Protein AF-A0A151QTA7-F1 (afdb_monomer_lite)

Secondary structure (DSSP, 8-state):
----TT------GGG--HHHHHHHHHHHHHHHHHHHHS-HHHHHHHTT-SSHHHHHHHHHHHHH--HHHHHHHHHHHHHHHHT--PPTT--HHHHHHHHHHHHHHHHTTT----HHHHHHHHHHHS-GGGHHHHHHHHHHTT-

Radius of gyration: 26.4 Å; chains: 1; bounding box: 55×39×69 Å

Structure (mmCIF, N/CA/C/O backbone):
data_AF-A0A151QTA7-F1
#
_entry.id   AF-A0A151QTA7-F1
#
loop_
_atom_site.group_PDB
_atom_site.id
_atom_site.type_symbol
_atom_site.label_atom_id
_atom_site.label_alt_id
_atom_site.label_comp_id
_atom_site.label_asym_id
_atom_site.label_entity_id
_atom_site.label_seq_id
_atom_site.pdbx_PDB_ins_code
_atom_site.Cartn_x
_atom_site.Cartn_y
_atom_site.Cartn_z
_atom_site.occupancy
_atom_site.B_iso_or_equiv
_atom_site.auth_seq_id
_atom_site.auth_comp_id
_atom_site.auth_asym_id
_atom_site.auth_atom_id
_atom_site.pdbx_PDB_model_num
ATOM 1 N N . MET A 1 1 ? 23.591 -21.106 -28.195 1.00 35.66 1 MET A N 1
ATOM 2 C CA . MET A 1 1 ? 22.284 -21.387 -28.824 1.00 35.66 1 MET A CA 1
ATOM 3 C C . MET A 1 1 ? 21.238 -21.361 -27.718 1.00 35.66 1 MET A C 1
ATOM 5 O O . MET A 1 1 ? 20.917 -22.398 -27.154 1.00 35.66 1 MET A O 1
ATOM 9 N N . THR A 1 2 ? 20.796 -20.175 -27.322 1.00 39.44 2 THR A N 1
ATOM 10 C CA . THR A 1 2 ? 19.753 -19.990 -26.306 1.00 39.44 2 THR A CA 1
ATOM 11 C C . THR A 1 2 ? 18.475 -19.669 -27.057 1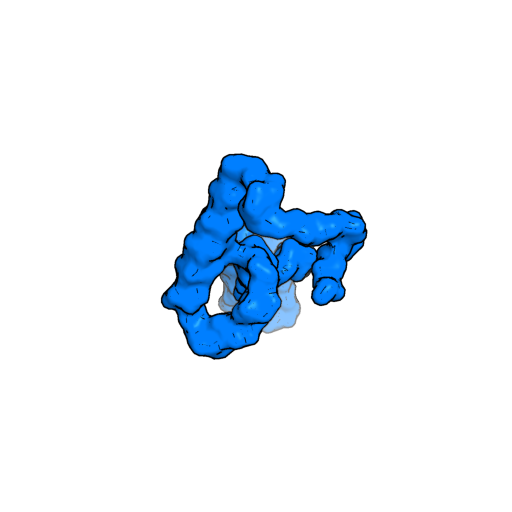.00 39.44 2 THR A C 1
ATOM 13 O O . THR A 1 2 ? 18.412 -18.676 -27.765 1.00 39.44 2 THR A O 1
ATOM 16 N N . LYS A 1 3 ? 17.508 -20.584 -27.020 1.00 35.34 3 LYS A N 1
ATOM 17 C CA . LYS A 1 3 ? 16.169 -20.327 -27.549 1.00 35.34 3 LYS A CA 1
ATOM 18 C C . LYS A 1 3 ? 15.432 -19.495 -26.503 1.00 35.34 3 LYS A C 1
ATOM 20 O O . LYS A 1 3 ? 15.513 -19.832 -25.325 1.00 35.34 3 LYS A O 1
ATOM 25 N N . ASP A 1 4 ? 14.744 -18.445 -26.924 1.00 48.03 4 ASP A N 1
ATOM 26 C CA . ASP A 1 4 ? 13.714 -17.825 -26.093 1.00 48.03 4 ASP A CA 1
ATOM 27 C C . ASP A 1 4 ? 12.473 -18.742 -26.054 1.00 48.03 4 ASP A C 1
ATOM 29 O O . ASP A 1 4 ? 12.260 -19.539 -26.978 1.00 48.03 4 ASP A O 1
ATOM 33 N N . ASP A 1 5 ? 11.667 -18.634 -24.992 1.00 53.19 5 ASP A N 1
ATOM 34 C CA . ASP A 1 5 ? 10.502 -19.492 -24.682 1.00 53.19 5 ASP A CA 1
ATOM 35 C C . ASP A 1 5 ? 9.424 -19.546 -25.792 1.00 53.19 5 ASP A C 1
ATOM 37 O O . ASP A 1 5 ? 8.585 -20.443 -25.807 1.00 53.19 5 ASP A O 1
ATOM 41 N N . ASP A 1 6 ? 9.488 -18.651 -26.783 1.00 54.47 6 ASP A N 1
ATOM 42 C CA . ASP A 1 6 ? 8.596 -18.595 -27.951 1.00 54.47 6 ASP A CA 1
ATOM 43 C C . ASP A 1 6 ? 9.098 -19.381 -29.185 1.00 54.47 6 ASP A C 1
ATOM 45 O O . ASP A 1 6 ? 8.498 -19.317 -30.263 1.00 54.47 6 ASP A O 1
ATOM 49 N N . GLY A 1 7 ? 10.227 -20.094 -29.093 1.00 48.34 7 GLY A N 1
ATOM 50 C CA . GLY A 1 7 ? 10.739 -20.945 -30.180 1.00 48.34 7 GLY A CA 1
ATOM 51 C C . GLY A 1 7 ? 11.180 -20.198 -31.450 1.00 48.34 7 GLY A C 1
ATOM 52 O O . GLY A 1 7 ? 11.495 -20.830 -32.462 1.00 48.34 7 GLY A O 1
ATOM 53 N N . LYS A 1 8 ? 11.237 -18.861 -31.420 1.00 56.25 8 LYS A N 1
ATOM 54 C CA . LYS A 1 8 ? 11.719 -18.034 -32.532 1.00 56.25 8 LYS A CA 1
ATOM 55 C C . LYS A 1 8 ? 13.248 -17.991 -32.545 1.00 56.25 8 LYS A C 1
ATOM 57 O O . LYS A 1 8 ? 13.899 -17.865 -31.514 1.00 56.25 8 LYS A O 1
ATOM 62 N N . ARG A 1 9 ? 13.825 -18.108 -33.743 1.00 59.94 9 ARG A N 1
ATOM 63 C CA . ARG A 1 9 ? 15.269 -17.979 -33.987 1.00 59.94 9 ARG A CA 1
ATOM 64 C C . ARG A 1 9 ? 15.714 -16.561 -33.613 1.00 59.94 9 ARG A C 1
ATOM 66 O O . ARG A 1 9 ? 15.182 -15.609 -34.180 1.00 59.94 9 ARG A O 1
ATOM 73 N N . GLU A 1 10 ? 16.690 -16.423 -32.714 1.00 66.00 10 GLU A N 1
ATOM 74 C CA . GLU A 1 10 ? 17.378 -15.146 -32.483 1.00 66.00 10 GLU A CA 1
ATOM 75 C C . GLU A 1 10 ? 18.016 -14.703 -33.815 1.00 66.00 10 GLU A C 1
ATOM 77 O O . GLU A 1 10 ? 18.930 -15.354 -34.330 1.00 66.00 10 GLU A O 1
ATOM 82 N N . LYS A 1 11 ? 17.474 -13.645 -34.430 1.00 78.00 11 LYS A N 1
ATOM 83 C CA . LYS A 1 11 ? 18.008 -13.079 -35.676 1.00 78.00 11 LYS A CA 1
ATOM 84 C C . LYS A 1 11 ? 19.345 -12.406 -35.394 1.00 78.00 11 LYS A C 1
ATOM 86 O O . LYS A 1 11 ? 19.466 -11.660 -34.420 1.00 78.00 11 LYS A O 1
ATOM 91 N N . HIS A 1 12 ? 20.315 -12.585 -36.283 1.00 81.25 12 HIS A N 1
ATOM 92 C CA . HIS A 1 12 ? 21.567 -11.837 -36.213 1.00 81.25 12 HIS A CA 1
ATOM 93 C C . HIS A 1 12 ? 21.311 -10.337 -36.463 1.00 81.25 12 HIS A C 1
ATOM 95 O O . HIS A 1 12 ? 20.428 -9.981 -37.242 1.00 81.25 12 HIS A O 1
ATOM 101 N N . TRP A 1 13 ? 22.089 -9.448 -35.837 1.00 70.00 13 TRP A N 1
ATOM 102 C CA . TRP A 1 13 ? 21.884 -7.986 -35.877 1.00 70.00 13 TRP A CA 1
ATOM 103 C C . TRP A 1 13 ? 21.901 -7.376 -37.293 1.00 70.00 13 TRP A C 1
ATOM 105 O O . TRP A 1 13 ? 21.381 -6.280 -37.528 1.00 70.00 13 TRP A O 1
ATOM 115 N N . THR A 1 14 ? 22.483 -8.089 -38.258 1.00 80.25 14 THR A N 1
ATOM 116 C CA . THR A 1 14 ? 22.495 -7.723 -39.682 1.00 80.25 14 THR A CA 1
ATOM 117 C C . THR A 1 14 ? 21.140 -7.900 -40.364 1.00 80.25 14 THR A C 1
ATOM 119 O O . THR A 1 14 ? 20.871 -7.214 -41.341 1.00 80.25 14 THR A O 1
ATOM 122 N N . GLU A 1 15 ? 20.287 -8.787 -39.852 1.00 87.69 15 GLU A N 1
ATOM 123 C CA . GLU A 1 15 ? 18.949 -9.091 -40.385 1.00 87.69 15 GLU A CA 1
ATOM 124 C C . GLU A 1 15 ? 17.849 -8.245 -39.730 1.00 87.69 15 GLU A C 1
ATOM 126 O O . GLU A 1 15 ? 16.664 -8.426 -40.014 1.00 87.69 15 GLU A O 1
ATOM 131 N N . TRP A 1 16 ? 18.228 -7.351 -38.814 1.00 87.25 16 TRP A N 1
ATOM 132 C CA . TRP A 1 16 ? 17.280 -6.538 -38.069 1.00 87.25 16 TRP A CA 1
ATOM 133 C C . TRP A 1 16 ? 16.712 -5.409 -38.920 1.00 87.25 16 TRP A C 1
ATOM 135 O O . TRP A 1 16 ? 17.457 -4.694 -39.597 1.00 87.25 16 TRP A O 1
ATOM 145 N N . SER A 1 17 ? 15.401 -5.198 -38.809 1.00 91.19 17 SER A N 1
ATOM 146 C CA . SER A 1 17 ? 14.773 -3.970 -39.293 1.00 91.19 17 SER A CA 1
ATOM 147 C C . SER A 1 17 ? 15.239 -2.757 -38.482 1.00 91.19 17 SER A C 1
ATOM 149 O O . SER A 1 17 ? 15.742 -2.881 -37.359 1.00 91.19 17 SER A O 1
ATOM 151 N N . ASP A 1 18 ? 15.033 -1.557 -39.022 1.00 89.94 18 ASP A N 1
ATOM 152 C CA . ASP A 1 18 ? 15.360 -0.320 -38.306 1.00 89.94 18 ASP A CA 1
ATOM 153 C C . ASP A 1 18 ? 14.595 -0.204 -36.976 1.00 89.94 18 ASP A C 1
ATOM 155 O O . ASP A 1 18 ? 15.157 0.238 -35.971 1.00 89.94 18 ASP A O 1
ATOM 159 N N . ASP A 1 19 ? 13.356 -0.702 -36.921 1.00 91.44 19 ASP A N 1
ATOM 160 C CA . ASP A 1 19 ? 12.569 -0.774 -35.685 1.00 91.44 19 ASP A CA 1
ATOM 161 C C . ASP A 1 19 ? 13.163 -1.751 -34.659 1.00 91.44 19 ASP A C 1
ATOM 163 O O . ASP A 1 19 ? 13.183 -1.456 -33.461 1.00 91.44 19 ASP A O 1
ATOM 167 N N . GLU A 1 20 ? 13.661 -2.914 -35.096 1.00 89.44 20 GLU A N 1
ATOM 168 C CA . GLU A 1 20 ? 14.330 -3.888 -34.220 1.00 89.44 20 GLU A CA 1
ATOM 169 C C . GLU A 1 20 ? 15.615 -3.292 -33.622 1.00 89.44 20 GLU A C 1
ATOM 171 O O . GLU A 1 20 ? 15.818 -3.364 -32.406 1.00 89.44 20 GLU A O 1
ATOM 176 N N . ARG A 1 21 ? 16.420 -2.597 -34.436 1.00 89.12 21 ARG A N 1
ATOM 177 C CA . ARG A 1 21 ? 17.621 -1.874 -33.975 1.00 89.12 21 ARG A CA 1
ATOM 178 C C . ARG A 1 21 ? 17.287 -0.777 -32.974 1.00 89.12 21 ARG A C 1
ATOM 180 O O . ARG A 1 21 ? 17.943 -0.661 -31.938 1.00 89.12 21 ARG A O 1
ATOM 187 N N . LYS A 1 22 ? 16.252 0.013 -33.259 1.00 93.12 22 LYS A N 1
ATOM 188 C CA . LYS A 1 22 ? 15.809 1.108 -32.393 1.00 93.12 22 LYS A CA 1
ATOM 189 C C . LYS A 1 22 ? 15.321 0.591 -31.039 1.00 93.12 22 LYS A C 1
ATOM 191 O O . LYS A 1 22 ? 15.701 1.142 -30.007 1.00 93.12 22 LYS A O 1
ATOM 196 N N . ARG A 1 23 ? 14.548 -0.502 -31.019 1.00 91.12 23 ARG A N 1
ATOM 197 C CA . ARG A 1 23 ? 14.121 -1.164 -29.773 1.00 91.12 23 ARG A CA 1
ATOM 198 C C . ARG A 1 23 ? 15.303 -1.671 -28.954 1.00 91.12 23 ARG A C 1
ATOM 200 O O . ARG A 1 23 ? 15.356 -1.384 -27.764 1.00 91.12 23 ARG A O 1
ATOM 207 N N . ALA A 1 24 ? 16.263 -2.351 -29.579 1.00 90.69 24 ALA A N 1
ATOM 208 C CA . ALA A 1 24 ? 17.456 -2.834 -28.885 1.00 90.69 24 ALA A CA 1
ATOM 209 C C . ALA A 1 24 ? 18.290 -1.683 -28.296 1.00 90.69 24 A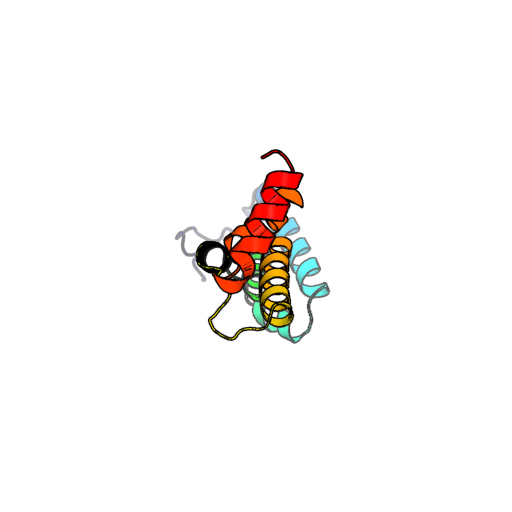LA A C 1
ATOM 211 O O . ALA A 1 24 ? 18.781 -1.777 -27.173 1.00 90.69 24 ALA A O 1
ATOM 212 N N . GLN A 1 25 ? 18.403 -0.561 -29.015 1.00 93.94 25 GLN A N 1
ATOM 213 C CA . GLN A 1 25 ? 19.085 0.627 -28.505 1.00 93.94 25 GLN A CA 1
ATOM 214 C C . GLN A 1 25 ? 18.367 1.234 -27.290 1.00 93.94 25 GLN A C 1
ATOM 216 O O . GLN A 1 25 ? 19.028 1.644 -26.334 1.00 93.94 25 GLN A O 1
ATOM 221 N N . TYR A 1 26 ? 17.034 1.314 -27.315 1.00 95.94 26 TYR A N 1
ATOM 222 C CA . TYR A 1 26 ? 16.261 1.801 -26.172 1.00 95.94 26 TYR A CA 1
ATOM 223 C C . TYR A 1 26 ? 16.344 0.868 -24.973 1.00 95.94 26 TYR A C 1
ATOM 225 O O . TYR A 1 26 ? 16.533 1.359 -23.863 1.00 95.94 26 TYR A O 1
ATOM 233 N N . ASP A 1 27 ? 16.272 -0.444 -25.194 1.00 95.06 27 ASP A N 1
ATOM 234 C CA . ASP A 1 27 ? 16.443 -1.430 -24.131 1.00 95.06 27 ASP A CA 1
ATOM 235 C C . ASP A 1 27 ? 17.826 -1.287 -23.484 1.00 95.06 27 ASP A C 1
ATOM 237 O O . ASP A 1 27 ? 17.915 -1.074 -22.281 1.00 95.06 27 ASP A O 1
ATOM 241 N N . TYR A 1 28 ? 18.899 -1.231 -24.280 1.00 94.38 28 TYR A N 1
ATOM 242 C CA . TYR A 1 28 ? 20.256 -1.016 -23.769 1.00 94.38 28 TYR A CA 1
ATOM 243 C C . TYR A 1 28 ? 20.391 0.275 -22.945 1.00 94.38 28 TYR A C 1
ATOM 245 O O . TYR A 1 28 ? 20.970 0.274 -21.858 1.00 94.38 28 TYR A O 1
ATOM 253 N N . ARG A 1 29 ? 19.823 1.387 -23.430 1.00 96.25 29 ARG A N 1
ATOM 254 C CA . ARG A 1 29 ? 19.819 2.657 -22.686 1.00 96.25 29 ARG A CA 1
ATOM 255 C C . ARG A 1 29 ? 19.055 2.543 -21.370 1.00 96.25 29 ARG A C 1
ATOM 257 O O . ARG A 1 29 ? 19.542 3.034 -20.356 1.00 96.25 29 ARG A O 1
ATOM 264 N N . ALA A 1 30 ? 17.892 1.899 -21.379 1.00 96.88 30 ALA A N 1
ATOM 265 C CA . ALA A 1 30 ? 17.092 1.685 -20.182 1.00 96.88 30 ALA A CA 1
ATOM 266 C C . ALA A 1 30 ? 17.819 0.785 -19.172 1.00 96.88 30 ALA A C 1
ATOM 268 O O . ALA A 1 30 ? 17.862 1.133 -17.994 1.00 96.88 30 ALA A O 1
ATOM 269 N N . LYS A 1 31 ? 18.477 -0.296 -19.624 1.00 95.88 31 LYS A N 1
ATOM 270 C CA . LYS A 1 31 ? 19.325 -1.145 -18.768 1.00 95.88 31 LYS A CA 1
ATOM 271 C C . LYS A 1 31 ? 20.395 -0.311 -18.083 1.00 95.88 31 LYS A C 1
ATOM 273 O O . LYS A 1 31 ? 20.494 -0.360 -16.864 1.00 95.88 31 LYS A O 1
ATOM 278 N N . ASN A 1 32 ? 21.131 0.504 -18.838 1.00 94.69 32 ASN A N 1
ATOM 279 C CA . ASN A 1 32 ? 22.171 1.356 -18.267 1.00 94.69 32 ASN A CA 1
ATOM 280 C C . ASN A 1 32 ? 21.605 2.299 -17.197 1.00 94.69 32 ASN A C 1
ATOM 282 O O . ASN A 1 32 ? 22.128 2.335 -16.086 1.00 94.69 32 ASN A O 1
ATOM 286 N N . ILE A 1 33 ? 20.513 3.013 -17.496 1.00 96.12 33 ILE A N 1
ATOM 287 C CA . ILE A 1 33 ? 19.864 3.922 -16.535 1.00 96.12 33 ILE A CA 1
ATOM 288 C C . ILE A 1 33 ? 19.475 3.178 -15.255 1.00 96.12 33 ILE A C 1
ATOM 290 O O . ILE A 1 33 ? 19.804 3.649 -14.169 1.00 96.12 33 ILE A O 1
ATOM 294 N N . ILE A 1 34 ? 18.834 2.011 -15.382 1.00 94.94 34 ILE A N 1
ATOM 295 C CA . ILE A 1 34 ? 18.476 1.173 -14.233 1.00 94.94 34 ILE A CA 1
ATOM 296 C C . ILE A 1 34 ? 19.741 0.818 -13.452 1.00 94.94 34 ILE A C 1
ATOM 298 O O . ILE A 1 34 ? 19.819 1.125 -12.273 1.00 94.94 34 ILE A O 1
ATOM 302 N N . THR A 1 35 ? 20.770 0.258 -14.093 1.00 93.06 35 THR A N 1
ATOM 303 C CA . THR A 1 35 ? 21.993 -0.174 -13.394 1.00 93.06 35 THR A CA 1
ATOM 304 C C . THR A 1 35 ? 22.716 0.950 -12.655 1.00 93.06 35 THR A C 1
ATOM 306 O O . THR A 1 35 ? 23.248 0.702 -11.580 1.00 93.06 35 THR A O 1
ATOM 309 N N . TYR A 1 36 ? 22.717 2.177 -13.189 1.00 94.00 36 TYR A N 1
ATOM 310 C CA . TYR A 1 36 ? 23.357 3.324 -12.536 1.00 94.00 36 TYR A CA 1
ATOM 311 C C . TYR A 1 36 ? 22.600 3.823 -11.302 1.00 94.00 36 TYR A C 1
ATOM 313 O O . TYR A 1 36 ? 23.203 4.465 -10.446 1.00 94.00 36 TYR A O 1
ATOM 321 N N . ALA A 1 37 ? 21.297 3.558 -11.213 1.00 93.62 37 ALA A N 1
ATOM 322 C CA . ALA A 1 37 ? 20.464 3.980 -10.092 1.00 93.62 37 ALA A CA 1
ATOM 323 C C . ALA A 1 37 ? 20.470 2.984 -8.918 1.00 93.62 37 ALA A C 1
ATOM 325 O O . ALA A 1 37 ? 19.959 3.311 -7.849 1.00 93.62 37 ALA A O 1
ATOM 326 N N . LEU A 1 38 ? 21.010 1.778 -9.112 1.00 94.56 38 LEU A N 1
ATOM 327 C CA . LEU A 1 38 ? 20.948 0.695 -8.133 1.00 94.56 38 LEU A CA 1
ATOM 328 C C . LEU A 1 38 ? 22.154 0.670 -7.198 1.00 94.56 38 LEU A C 1
ATOM 330 O O . LEU A 1 38 ? 23.285 0.974 -7.585 1.00 94.56 38 LEU A O 1
ATOM 334 N N . SER A 1 39 ? 21.919 0.201 -5.974 1.00 94.38 39 SER A N 1
ATOM 335 C CA . SER A 1 39 ? 23.000 -0.270 -5.112 1.00 94.38 39 SER A CA 1
ATOM 336 C C . SER A 1 39 ? 23.665 -1.525 -5.696 1.00 94.38 39 SER A C 1
ATOM 338 O O . SER A 1 39 ? 23.101 -2.224 -6.542 1.00 94.38 39 SER A O 1
ATOM 340 N N . ILE A 1 40 ? 24.870 -1.848 -5.219 1.00 93.00 40 ILE A N 1
ATOM 341 C CA . ILE A 1 40 ? 25.616 -3.040 -5.657 1.00 93.00 40 ILE A CA 1
ATOM 342 C C . ILE A 1 40 ? 24.788 -4.319 -5.433 1.00 93.00 40 ILE A C 1
ATOM 344 O O . ILE A 1 40 ? 24.723 -5.178 -6.314 1.00 93.00 40 ILE A O 1
ATOM 348 N N . ASP A 1 41 ? 24.111 -4.425 -4.288 1.00 91.69 41 ASP A N 1
ATOM 349 C CA . ASP A 1 41 ? 23.276 -5.580 -3.946 1.00 91.69 41 ASP A CA 1
ATOM 350 C C . ASP A 1 41 ? 22.064 -5.734 -4.870 1.00 91.69 41 ASP A C 1
ATOM 352 O O . ASP A 1 41 ? 21.701 -6.851 -5.242 1.00 91.69 41 ASP A O 1
ATOM 356 N N . GLU A 1 42 ? 21.422 -4.630 -5.252 1.00 91.00 42 GLU A N 1
ATOM 357 C CA . GLU A 1 42 ? 20.288 -4.650 -6.181 1.00 91.00 42 GLU A CA 1
ATOM 358 C C . GLU A 1 42 ? 20.745 -4.943 -7.608 1.00 91.00 42 GLU A C 1
ATOM 360 O O . GLU A 1 42 ? 20.112 -5.741 -8.301 1.00 91.00 42 GLU A O 1
ATOM 365 N N . PHE A 1 43 ? 21.880 -4.377 -8.027 1.00 92.12 43 PHE A N 1
ATOM 366 C CA . PHE A 1 43 ? 22.483 -4.659 -9.324 1.00 92.12 43 PHE A CA 1
ATOM 367 C C . PHE A 1 43 ? 22.728 -6.158 -9.512 1.00 92.12 43 PHE A C 1
ATOM 369 O O . PHE A 1 43 ? 22.321 -6.718 -10.529 1.00 92.12 43 PHE A O 1
ATOM 376 N N . PHE A 1 44 ? 23.329 -6.839 -8.529 1.00 92.12 44 PHE A N 1
ATOM 377 C CA . PHE A 1 44 ? 2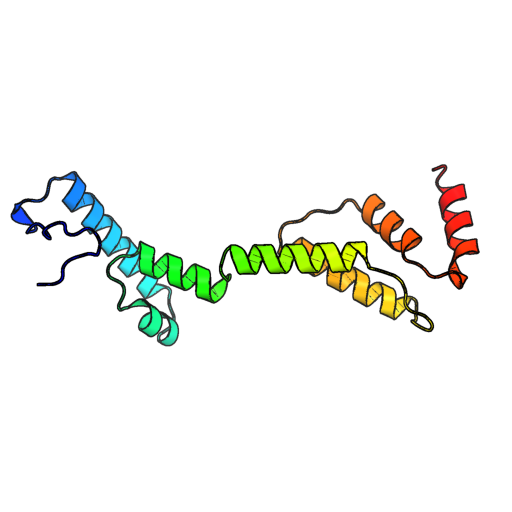3.585 -8.280 -8.629 1.00 92.12 44 PHE A CA 1
ATOM 378 C C . PHE A 1 44 ? 22.314 -9.123 -8.762 1.00 92.12 44 PHE A C 1
ATOM 380 O O . PHE A 1 44 ? 22.357 -10.183 -9.382 1.00 92.12 44 PHE A O 1
ATOM 387 N N . ARG A 1 45 ? 21.174 -8.659 -8.239 1.00 89.94 45 ARG A N 1
ATOM 388 C CA . ARG A 1 45 ? 19.894 -9.375 -8.375 1.00 89.94 45 ARG A CA 1
ATOM 389 C C . ARG A 1 45 ? 19.338 -9.307 -9.791 1.00 89.94 45 ARG A C 1
ATOM 391 O O . ARG A 1 45 ? 18.705 -10.264 -10.234 1.00 89.94 45 ARG A O 1
ATOM 398 N N . VAL A 1 46 ? 19.552 -8.187 -10.484 1.00 92.31 46 VAL A N 1
ATOM 399 C CA . VAL A 1 46 ? 18.908 -7.913 -11.778 1.00 92.31 46 VAL A CA 1
ATOM 400 C C . VAL A 1 46 ? 19.847 -7.956 -12.981 1.00 92.31 46 VAL A C 1
ATOM 402 O O . VAL A 1 46 ? 19.384 -7.968 -14.117 1.00 92.31 46 VAL A O 1
ATOM 405 N N . SER A 1 47 ? 21.160 -8.028 -12.770 1.00 89.19 47 SER A N 1
ATOM 406 C CA . SER A 1 47 ? 22.164 -8.000 -13.844 1.00 89.19 47 SER A CA 1
ATOM 407 C C . SER A 1 47 ? 22.069 -9.176 -14.824 1.00 89.19 47 SER A C 1
ATOM 409 O O . SER A 1 47 ? 22.479 -9.042 -15.976 1.00 89.19 47 SER A O 1
ATOM 411 N N . GLN A 1 48 ? 21.497 -10.305 -14.396 1.00 89.75 48 GLN A N 1
ATOM 412 C CA . GLN A 1 48 ? 21.315 -11.505 -15.219 1.00 89.75 48 GLN A CA 1
ATOM 413 C C . GLN A 1 48 ? 20.147 -11.422 -16.217 1.00 89.75 48 GLN A C 1
ATOM 415 O O . GLN A 1 48 ? 20.054 -12.265 -17.110 1.00 89.75 48 GLN A O 1
ATOM 420 N N . TYR A 1 49 ? 19.253 -10.436 -16.090 1.00 92.12 49 TYR A N 1
ATOM 421 C CA . TYR A 1 49 ? 18.090 -10.324 -16.972 1.00 92.12 49 TYR A CA 1
ATOM 422 C C . TYR A 1 49 ? 18.461 -9.803 -18.367 1.00 92.12 49 TYR A C 1
ATOM 424 O O . TYR A 1 49 ? 19.342 -8.946 -18.549 1.00 92.12 49 TYR A O 1
ATOM 432 N N . LYS A 1 50 ? 17.773 -10.330 -19.387 1.00 90.25 50 LYS A N 1
ATOM 433 C CA . LYS A 1 50 ? 18.092 -10.057 -20.792 1.00 90.25 50 LYS A CA 1
ATOM 434 C C . LYS A 1 50 ? 17.628 -8.663 -21.207 1.00 90.25 50 LYS A C 1
ATOM 436 O O . LYS A 1 50 ? 18.385 -7.974 -21.891 1.00 90.25 50 LYS A O 1
ATOM 441 N N . SER A 1 51 ? 16.474 -8.217 -20.720 1.00 93.56 51 SER A N 1
ATOM 442 C CA . SER A 1 51 ? 15.859 -6.927 -21.058 1.00 93.56 51 SER A CA 1
ATOM 443 C C . SER A 1 51 ? 15.765 -5.962 -19.872 1.00 93.56 51 SER A C 1
ATOM 445 O O . SER A 1 51 ? 15.685 -6.373 -18.712 1.00 93.56 51 SER A O 1
ATOM 447 N N . ALA A 1 52 ? 15.709 -4.659 -20.160 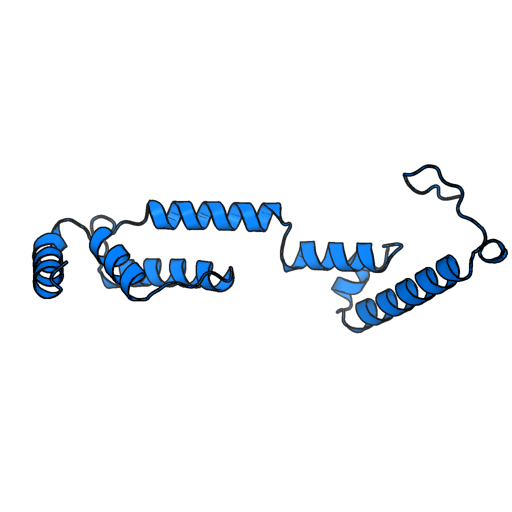1.00 94.19 52 ALA A N 1
ATOM 448 C CA . ALA A 1 52 ? 15.424 -3.632 -19.153 1.00 94.19 52 ALA A CA 1
ATOM 449 C C . ALA A 1 52 ? 14.055 -3.838 -18.496 1.00 94.19 52 ALA A C 1
ATOM 451 O O . ALA A 1 52 ? 13.879 -3.526 -17.320 1.00 94.19 52 ALA A O 1
ATOM 452 N N . LYS A 1 53 ? 13.092 -4.378 -19.251 1.00 94.19 53 LYS A N 1
ATOM 453 C CA . LYS A 1 53 ? 11.753 -4.678 -18.750 1.00 94.19 53 LYS A CA 1
ATOM 454 C C . LYS A 1 53 ? 11.789 -5.726 -17.640 1.00 94.19 53 LYS A C 1
ATOM 456 O O . LYS A 1 53 ? 11.236 -5.485 -16.581 1.00 94.19 53 LYS A O 1
ATOM 461 N N . GLU A 1 54 ? 12.480 -6.843 -17.847 1.00 93.25 54 GLU A N 1
ATOM 462 C CA . GLU A 1 54 ? 12.615 -7.887 -16.819 1.00 93.25 54 GLU A CA 1
ATOM 463 C C . GLU A 1 54 ? 13.344 -7.377 -15.567 1.00 93.25 54 GLU A C 1
ATOM 465 O O . GLU A 1 54 ? 12.953 -7.704 -14.443 1.00 93.25 54 GLU A O 1
ATOM 470 N N . MET A 1 55 ? 14.374 -6.537 -15.749 1.00 94.88 55 MET A N 1
ATOM 471 C CA . MET A 1 55 ? 15.046 -5.863 -14.634 1.00 94.88 55 MET A CA 1
ATOM 472 C C . MET A 1 55 ? 14.061 -4.995 -13.845 1.00 94.88 55 MET A C 1
ATOM 474 O O . MET A 1 55 ? 13.976 -5.117 -12.625 1.00 94.88 55 MET A O 1
ATOM 478 N N . TRP A 1 56 ? 13.308 -4.141 -14.542 1.00 94.38 56 TRP A N 1
ATOM 479 C CA . TRP A 1 56 ? 12.336 -3.236 -13.936 1.00 94.38 56 TRP A CA 1
ATOM 480 C C . TRP A 1 56 ? 11.203 -3.985 -13.232 1.00 94.38 56 TRP A C 1
ATOM 482 O O . TRP A 1 56 ? 10.929 -3.711 -12.067 1.00 94.38 56 TRP A O 1
ATOM 492 N N . ASP A 1 57 ? 10.601 -4.974 -13.892 1.00 91.44 57 ASP A N 1
ATOM 493 C CA . ASP A 1 57 ? 9.514 -5.783 -13.339 1.00 91.44 57 ASP A CA 1
ATOM 494 C C . ASP A 1 57 ? 9.975 -6.512 -12.061 1.00 91.44 57 ASP A C 1
ATOM 496 O O . ASP A 1 57 ? 9.245 -6.561 -11.069 1.00 91.44 57 ASP A O 1
ATOM 500 N N . THR A 1 58 ? 11.221 -7.005 -12.027 1.00 91.25 58 THR A N 1
ATOM 501 C CA . THR A 1 58 ? 11.802 -7.633 -10.827 1.00 91.25 58 THR A CA 1
ATOM 502 C C . THR A 1 58 ? 11.995 -6.638 -9.688 1.00 91.25 58 THR A C 1
ATOM 504 O O . THR A 1 58 ? 11.665 -6.951 -8.540 1.00 91.25 58 THR A O 1
ATOM 507 N N . LEU A 1 59 ? 12.516 -5.441 -9.976 1.00 91.81 59 LEU A N 1
ATOM 508 C CA . LEU A 1 59 ? 12.675 -4.387 -8.968 1.00 91.81 59 LEU A CA 1
ATOM 509 C C . LEU A 1 59 ? 11.312 -3.978 -8.414 1.00 91.81 59 LEU A C 1
ATOM 511 O O . LEU A 1 59 ? 11.117 -3.952 -7.201 1.00 91.81 59 LEU A O 1
ATOM 515 N N . GLN A 1 60 ? 10.339 -3.755 -9.293 1.00 89.38 60 GLN A N 1
ATOM 516 C CA . GLN A 1 60 ? 8.985 -3.390 -8.909 1.00 89.38 60 GLN A CA 1
ATOM 517 C C . GLN A 1 60 ? 8.356 -4.451 -7.995 1.00 89.38 60 GLN A C 1
ATOM 519 O O . GLN A 1 60 ? 7.827 -4.117 -6.937 1.00 89.38 60 GLN A O 1
ATOM 524 N N . VAL A 1 61 ? 8.471 -5.739 -8.336 1.00 86.75 61 VAL A N 1
ATOM 525 C CA . VAL A 1 61 ? 7.983 -6.832 -7.478 1.00 86.75 61 VAL A CA 1
ATOM 526 C C . VAL A 1 61 ? 8.744 -6.905 -6.152 1.00 86.75 61 VAL A C 1
ATOM 528 O O . VAL A 1 61 ? 8.132 -7.163 -5.118 1.00 86.75 61 VAL A O 1
ATOM 531 N N . THR A 1 62 ? 10.055 -6.666 -6.153 1.00 86.44 62 THR A N 1
ATOM 532 C CA . THR A 1 62 ? 10.892 -6.744 -4.944 1.00 86.44 62 THR A CA 1
ATOM 533 C C . THR A 1 62 ? 10.561 -5.633 -3.950 1.00 86.44 62 THR A C 1
ATOM 535 O O . THR A 1 62 ? 10.442 -5.901 -2.755 1.00 86.44 62 THR A O 1
ATOM 538 N N . HIS A 1 63 ? 10.393 -4.398 -4.425 1.00 85.12 63 HIS A N 1
ATOM 539 C CA . HIS A 1 63 ? 10.190 -3.235 -3.558 1.00 85.12 63 HIS A CA 1
ATOM 540 C C . HIS A 1 63 ? 8.718 -2.959 -3.268 1.00 85.12 63 HIS A C 1
ATOM 542 O O . HIS A 1 63 ? 8.362 -2.620 -2.141 1.00 85.12 63 HIS A O 1
ATOM 548 N N . GLU A 1 64 ? 7.843 -3.132 -4.255 1.00 81.44 64 GLU A N 1
ATOM 549 C CA . GLU A 1 64 ? 6.423 -2.816 -4.106 1.00 81.44 64 GLU A CA 1
ATOM 550 C C . GLU A 1 64 ? 5.547 -4.055 -3.859 1.00 81.44 64 GLU A C 1
ATOM 552 O O . GLU A 1 64 ? 4.380 -3.923 -3.475 1.00 81.44 64 GLU A O 1
ATOM 557 N N . GLY A 1 65 ? 6.086 -5.261 -4.063 1.00 80.69 65 GLY A N 1
ATOM 558 C CA . GLY A 1 65 ? 5.327 -6.511 -4.059 1.00 80.69 65 GLY A CA 1
ATOM 559 C C . GLY A 1 65 ? 4.574 -6.757 -5.371 1.00 80.69 65 GLY A C 1
ATOM 560 O O . GLY A 1 65 ? 4.376 -5.862 -6.194 1.00 80.69 65 GLY A O 1
ATOM 561 N N . THR A 1 66 ? 4.102 -7.990 -5.570 1.00 81.81 66 THR A N 1
ATOM 562 C CA . THR A 1 66 ? 3.247 -8.329 -6.720 1.00 81.81 66 THR A CA 1
ATOM 563 C C . THR A 1 66 ? 1.878 -7.647 -6.624 1.00 81.81 66 THR A C 1
ATOM 565 O O . THR A 1 66 ? 1.403 -7.296 -5.539 1.00 81.81 66 THR A O 1
ATOM 568 N N . SER A 1 67 ? 1.194 -7.503 -7.763 1.00 79.75 67 SER A N 1
ATOM 569 C CA . SER A 1 67 ? -0.193 -7.016 -7.815 1.00 79.75 67 SER A CA 1
ATOM 570 C C . SER A 1 67 ? -1.131 -7.833 -6.915 1.00 79.75 67 SER A C 1
ATOM 572 O O . SER A 1 67 ? -2.014 -7.261 -6.273 1.00 79.75 67 SER A O 1
ATOM 574 N N . ASP A 1 68 ? -0.900 -9.141 -6.798 1.00 79.81 68 ASP A N 1
ATOM 575 C CA . ASP A 1 68 ? -1.655 -10.032 -5.915 1.00 79.81 68 ASP A CA 1
ATOM 576 C C . ASP A 1 68 ? -1.368 -9.779 -4.433 1.00 79.81 68 ASP A C 1
ATOM 578 O O . ASP A 1 68 ? -2.303 -9.745 -3.632 1.00 79.81 68 ASP A O 1
ATOM 582 N N . ILE A 1 69 ? -0.112 -9.515 -4.052 1.00 81.38 69 ILE A N 1
ATOM 583 C CA . ILE A 1 69 ? 0.235 -9.118 -2.678 1.00 81.38 69 ILE A CA 1
ATOM 584 C C . ILE A 1 69 ? -0.422 -7.778 -2.338 1.00 81.38 69 ILE A C 1
ATOM 586 O O . ILE A 1 69 ? -1.047 -7.658 -1.282 1.00 81.38 69 ILE A O 1
ATOM 590 N N . LYS A 1 70 ? -0.352 -6.784 -3.234 1.00 81.25 70 LYS A N 1
ATOM 591 C CA . LYS A 1 70 ? -1.024 -5.484 -3.046 1.00 81.25 70 LYS A CA 1
ATOM 592 C C . LYS A 1 70 ? -2.541 -5.653 -2.904 1.00 81.25 70 LYS A C 1
ATOM 594 O O . LYS A 1 70 ? -3.148 -5.073 -2.003 1.00 81.25 70 LYS A O 1
ATOM 599 N N . ARG A 1 71 ? -3.159 -6.492 -3.743 1.00 83.50 71 ARG A N 1
ATOM 600 C CA . ARG A 1 71 ? -4.596 -6.808 -3.682 1.00 83.50 71 ARG A CA 1
ATOM 601 C C . ARG A 1 71 ? -4.967 -7.513 -2.377 1.00 83.50 71 ARG A C 1
ATOM 603 O O . ARG A 1 71 ? -5.952 -7.135 -1.749 1.00 83.50 71 ARG A O 1
ATOM 610 N N . SER A 1 72 ? -4.176 -8.496 -1.957 1.00 87.00 72 SER A N 1
ATOM 611 C CA . SER A 1 72 ? -4.373 -9.232 -0.706 1.00 87.00 72 SER A CA 1
ATOM 612 C C . SER A 1 72 ? -4.281 -8.302 0.506 1.00 87.00 72 SER A C 1
ATOM 614 O O . SER A 1 72 ? -5.203 -8.266 1.318 1.00 87.00 72 SER A O 1
ATOM 616 N N . ARG A 1 73 ? -3.251 -7.443 0.569 1.00 85.69 73 ARG A N 1
ATOM 617 C CA . ARG A 1 73 ? -3.120 -6.397 1.601 1.00 85.69 73 ARG A CA 1
ATOM 618 C C . ARG A 1 73 ? -4.353 -5.496 1.650 1.00 85.69 73 ARG A C 1
ATOM 620 O O . ARG A 1 73 ? -4.910 -5.284 2.723 1.00 85.69 73 ARG A O 1
ATOM 627 N N . LYS A 1 74 ? -4.833 -5.033 0.491 1.00 88.00 74 LYS A N 1
ATOM 628 C CA . LYS A 1 74 ? -6.054 -4.219 0.397 1.00 88.00 74 LYS A CA 1
ATOM 629 C C . LYS A 1 74 ? -7.284 -4.958 0.932 1.00 88.00 74 LYS A C 1
ATOM 631 O O . LYS A 1 74 ? -8.057 -4.362 1.676 1.00 88.00 74 LYS A O 1
ATOM 636 N N . HIS A 1 75 ? -7.476 -6.230 0.581 1.00 90.19 75 HIS A N 1
ATOM 637 C CA . HIS A 1 75 ? -8.592 -7.028 1.101 1.00 90.19 75 HIS A CA 1
ATOM 638 C C . HIS A 1 75 ? -8.513 -7.226 2.614 1.00 90.19 75 HIS A C 1
ATOM 640 O O . HIS A 1 75 ? -9.527 -7.066 3.292 1.00 90.19 75 HIS A O 1
ATOM 646 N N . THR A 1 76 ? -7.328 -7.523 3.146 1.00 92.00 76 THR A N 1
ATOM 647 C CA . THR A 1 76 ? -7.114 -7.657 4.592 1.00 92.00 76 THR A CA 1
ATOM 648 C C . THR A 1 76 ? -7.464 -6.364 5.320 1.00 92.00 76 THR A C 1
ATOM 650 O O . THR A 1 76 ? -8.255 -6.401 6.256 1.00 92.00 76 THR A O 1
ATOM 653 N N . LEU A 1 77 ? -6.984 -5.214 4.837 1.00 92.38 77 LEU A N 1
ATOM 654 C CA . LEU A 1 77 ? -7.291 -3.909 5.433 1.00 92.38 77 LEU A CA 1
ATOM 655 C C . LEU A 1 77 ? -8.784 -3.568 5.370 1.00 92.38 77 LEU A C 1
ATOM 657 O O . LEU A 1 77 ? -9.346 -3.086 6.351 1.00 92.38 77 LEU A O 1
ATOM 661 N N . ILE A 1 78 ? -9.452 -3.841 4.241 1.00 92.06 78 ILE A N 1
ATOM 662 C CA . ILE A 1 78 ? -10.911 -3.664 4.114 1.00 92.06 78 ILE A CA 1
ATOM 663 C C . ILE A 1 78 ? -11.635 -4.500 5.165 1.00 92.06 78 ILE A C 1
ATOM 665 O O . ILE A 1 78 ? -12.481 -3.976 5.886 1.00 92.06 78 ILE A O 1
ATOM 669 N N . ARG A 1 79 ? -11.258 -5.771 5.307 1.00 93.94 79 ARG A N 1
ATOM 670 C CA . ARG A 1 79 ? -11.857 -6.666 6.295 1.00 93.94 79 ARG A CA 1
ATOM 671 C C . ARG A 1 79 ? -11.609 -6.184 7.725 1.00 93.94 79 ARG A C 1
ATOM 673 O O . ARG A 1 79 ? -12.532 -6.195 8.533 1.00 93.94 79 ARG A O 1
ATOM 680 N N . GLU A 1 80 ? -10.395 -5.745 8.046 1.00 93.56 80 GLU A N 1
ATOM 681 C CA . GLU A 1 80 ? -10.068 -5.172 9.358 1.00 93.56 80 GLU A CA 1
ATOM 682 C C . GLU A 1 80 ? -10.889 -3.917 9.656 1.00 93.56 80 GLU A C 1
ATOM 684 O O . GLU A 1 80 ? -11.358 -3.745 10.778 1.00 93.56 80 GLU A O 1
ATOM 689 N N . TYR A 1 81 ? -11.121 -3.072 8.652 1.00 93.44 81 TYR A N 1
ATOM 690 C CA . TYR A 1 81 ? -11.956 -1.880 8.770 1.00 93.44 81 TYR A CA 1
ATOM 691 C C . TYR A 1 81 ? -13.430 -2.206 8.967 1.00 93.44 81 TYR A C 1
ATOM 693 O O . TYR A 1 81 ? -14.085 -1.621 9.830 1.00 93.44 81 TYR A O 1
ATOM 701 N N . GLU A 1 82 ? -13.974 -3.144 8.199 1.00 91.88 82 GLU A N 1
ATOM 702 C CA . GLU A 1 82 ? -15.361 -3.595 8.332 1.00 91.88 82 GLU A CA 1
ATOM 703 C C . GLU A 1 82 ? -15.614 -4.206 9.712 1.00 91.88 82 GLU A C 1
ATOM 705 O O . GLU A 1 82 ? -16.588 -3.842 10.371 1.00 91.88 82 GLU A O 1
ATOM 710 N N . LEU A 1 83 ? -14.690 -5.048 10.183 1.00 93.88 83 LEU A N 1
ATOM 711 C CA . LEU A 1 83 ? -14.754 -5.714 11.485 1.00 93.88 83 LEU A CA 1
ATOM 712 C C . LEU A 1 83 ? -14.276 -4.844 12.651 1.00 93.88 83 LEU A C 1
ATOM 714 O O . LEU A 1 83 ? -14.314 -5.292 13.801 1.00 93.88 83 LEU A O 1
ATOM 718 N N . LEU A 1 84 ? -13.814 -3.619 12.388 1.00 95.06 84 LEU A N 1
ATOM 719 C CA . LEU A 1 84 ? -13.288 -2.757 13.430 1.00 95.06 84 LEU A CA 1
ATOM 720 C C . LEU A 1 84 ? -14.374 -2.486 14.469 1.00 95.06 84 LEU A C 1
ATOM 722 O O . LEU A 1 84 ? -15.438 -1.952 14.160 1.00 95.06 84 LEU A O 1
ATOM 726 N N . ARG A 1 85 ? -14.079 -2.825 15.719 1.00 94.88 85 ARG A N 1
ATOM 727 C CA . ARG A 1 85 ? -14.871 -2.483 16.899 1.00 94.88 85 ARG A CA 1
ATOM 728 C C . ARG A 1 85 ? -13.930 -2.183 18.060 1.00 94.88 85 ARG A C 1
ATOM 730 O O . ARG A 1 85 ? -12.789 -2.670 18.097 1.00 94.88 85 ARG A O 1
ATOM 737 N N . MET A 1 86 ? -14.401 -1.354 18.979 1.00 96.00 86 MET A N 1
ATOM 738 C CA . MET A 1 86 ? -13.785 -1.176 20.284 1.00 96.00 86 MET A CA 1
ATOM 739 C C . MET A 1 86 ? -13.895 -2.496 21.049 1.00 96.00 86 MET A C 1
ATOM 741 O O . MET A 1 86 ? -14.950 -3.133 21.062 1.00 96.00 86 MET A O 1
ATOM 745 N N . LYS A 1 87 ? -12.775 -2.964 21.597 1.00 93.62 87 LYS A N 1
ATOM 746 C CA . LYS A 1 87 ? -12.719 -4.236 22.326 1.00 93.62 87 LYS A CA 1
ATOM 747 C C . LYS A 1 87 ? -13.189 -4.024 23.765 1.00 93.62 87 LYS A C 1
ATOM 749 O O . LYS A 1 87 ? -13.025 -2.946 24.327 1.00 93.62 87 LYS A O 1
ATOM 754 N N . ASN A 1 88 ? -13.706 -5.079 24.391 1.00 90.25 88 ASN A N 1
ATOM 755 C CA . ASN A 1 88 ? -14.094 -5.024 25.801 1.00 90.25 88 ASN A CA 1
ATOM 756 C C . ASN A 1 88 ? -12.882 -4.679 26.681 1.00 90.25 88 ASN A C 1
ATOM 758 O O . ASN A 1 88 ? -11.854 -5.353 26.605 1.00 90.25 88 ASN A O 1
ATOM 762 N N . GLY A 1 89 ? -13.017 -3.647 27.516 1.00 89.94 89 GLY A N 1
ATOM 763 C CA . GLY A 1 89 ? -11.949 -3.180 28.408 1.00 89.94 89 GLY A CA 1
ATOM 764 C C . GLY A 1 89 ? -10.838 -2.383 27.716 1.00 89.94 89 GLY A C 1
ATOM 765 O O . GLY A 1 89 ? -9.859 -2.018 28.362 1.00 89.94 89 GLY A O 1
ATOM 766 N N . GLU A 1 90 ? -10.965 -2.099 26.420 1.00 94.12 90 GLU A N 1
ATOM 767 C CA . GLU A 1 90 ? -10.041 -1.224 25.708 1.00 94.12 90 GLU A CA 1
ATOM 768 C C . GLU A 1 90 ? -10.274 0.243 26.082 1.00 94.12 90 GLU A C 1
ATOM 770 O O . GLU A 1 90 ? -11.410 0.690 26.222 1.00 94.12 90 GLU A O 1
ATOM 775 N N . SER A 1 91 ? -9.200 1.024 26.214 1.00 94.94 91 SER A N 1
ATOM 776 C CA . SER A 1 91 ? -9.329 2.467 26.412 1.00 94.94 91 SER A CA 1
ATOM 777 C C . SER A 1 91 ? -9.673 3.180 25.099 1.00 94.94 91 SER A C 1
ATOM 779 O O . SER A 1 91 ? -9.239 2.780 24.017 1.00 94.94 91 SER A O 1
ATOM 781 N N . ILE A 1 92 ? -10.380 4.311 25.174 1.00 92.94 92 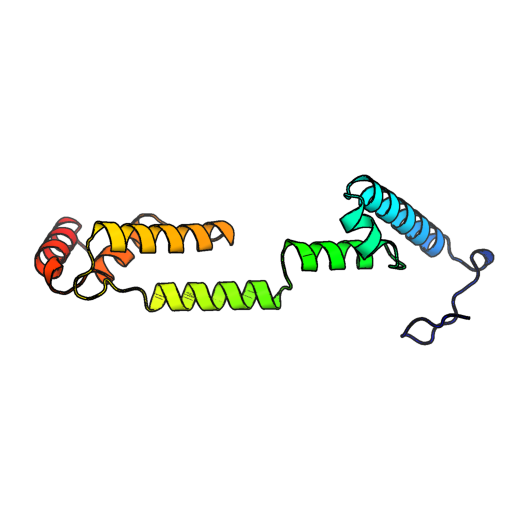ILE A N 1
ATOM 782 C CA . ILE A 1 92 ? -10.681 5.126 23.984 1.00 92.94 92 ILE A CA 1
ATOM 783 C C . ILE A 1 92 ? -9.409 5.587 23.247 1.00 92.94 92 ILE A C 1
ATOM 785 O O . ILE A 1 92 ? -9.396 5.703 22.023 1.00 92.94 92 ILE A O 1
ATOM 789 N N . SER A 1 93 ? -8.316 5.809 23.985 1.00 94.75 93 SER A N 1
ATOM 790 C CA . SER A 1 93 ? -7.020 6.196 23.421 1.00 94.75 93 SER A CA 1
ATOM 791 C C . SER A 1 93 ? -6.410 5.067 22.592 1.00 94.75 93 SER A C 1
ATOM 793 O O . SER A 1 93 ? -5.909 5.311 21.493 1.00 94.75 93 SER A O 1
ATOM 795 N N . ASP A 1 94 ? -6.493 3.827 23.075 1.00 95.62 94 ASP A N 1
ATOM 796 C CA . ASP A 1 94 ? -5.959 2.665 22.361 1.00 95.62 94 ASP A CA 1
ATOM 797 C C . ASP A 1 94 ? -6.813 2.313 21.144 1.00 95.62 94 ASP A C 1
ATOM 799 O O . ASP A 1 94 ? -6.263 2.073 20.065 1.00 95.62 94 ASP A O 1
ATOM 803 N N . PHE A 1 95 ? -8.141 2.417 21.265 1.00 96.06 95 PHE A N 1
ATOM 804 C CA . PHE A 1 95 ? -9.036 2.321 20.114 1.00 96.06 95 PHE A CA 1
ATOM 805 C C . PHE A 1 95 ? -8.677 3.364 19.045 1.00 96.06 95 PHE A C 1
ATOM 807 O O . PHE A 1 95 ? -8.485 3.011 17.879 1.00 96.06 95 PHE A O 1
ATOM 814 N N . ARG A 1 96 ? -8.504 4.635 19.441 1.00 93.75 96 ARG A N 1
ATOM 815 C CA . ARG A 1 96 ? -8.110 5.717 18.526 1.00 93.75 96 ARG A CA 1
ATOM 816 C C . ARG A 1 96 ? -6.789 5.412 17.827 1.00 93.75 96 ARG A C 1
ATOM 818 O O . ARG A 1 96 ? -6.706 5.575 16.616 1.00 93.75 96 ARG A O 1
ATOM 825 N N . LYS A 1 97 ? -5.770 4.931 18.550 1.00 95.88 97 LYS A N 1
ATOM 826 C CA . LYS A 1 97 ? -4.481 4.544 17.946 1.00 95.88 97 LYS A CA 1
ATOM 827 C C . LYS A 1 97 ? -4.663 3.470 16.875 1.00 95.88 97 LYS A C 1
ATOM 829 O O . LYS A 1 97 ? -4.112 3.617 15.787 1.00 95.88 97 LYS A O 1
ATOM 834 N N . ARG A 1 98 ? -5.448 2.418 17.148 1.00 95.81 98 ARG A N 1
ATOM 835 C CA . ARG A 1 98 ? -5.731 1.363 16.157 1.00 95.81 98 ARG A CA 1
ATOM 836 C C . ARG A 1 98 ? -6.478 1.905 14.945 1.00 95.81 98 ARG A C 1
ATOM 838 O O . ARG A 1 98 ? -6.125 1.558 13.824 1.00 95.81 98 ARG A O 1
ATOM 845 N N . PHE A 1 99 ? -7.473 2.762 15.168 1.00 95.69 99 PHE A N 1
ATOM 846 C CA . PHE A 1 99 ? -8.218 3.409 14.093 1.00 95.69 99 PHE A CA 1
ATOM 847 C C . PHE A 1 99 ? -7.291 4.247 13.204 1.00 95.69 99 PHE A C 1
ATOM 849 O O . PHE A 1 99 ? -7.240 4.022 12.001 1.00 95.69 99 PHE A O 1
ATOM 856 N N . THR A 1 100 ? -6.496 5.150 13.786 1.00 94.44 100 THR A N 1
ATOM 857 C CA . THR A 1 100 ? -5.543 5.983 13.035 1.00 94.44 100 THR A CA 1
ATOM 858 C C . THR A 1 100 ? -4.525 5.137 12.280 1.00 94.44 100 THR A C 1
ATOM 860 O O . THR A 1 100 ? -4.261 5.406 11.113 1.00 94.44 100 THR A O 1
ATOM 863 N N . HIS A 1 101 ? -3.989 4.087 12.907 1.00 94.25 101 HIS A N 1
ATOM 864 C CA . HIS A 1 101 ? -3.054 3.185 12.240 1.00 94.25 101 HIS A CA 1
ATOM 865 C C . HIS A 1 101 ? -3.684 2.535 11.002 1.00 94.25 101 HIS A C 1
ATOM 867 O O . HIS A 1 101 ? -3.071 2.511 9.940 1.00 94.25 101 HIS A O 1
ATOM 873 N N . LEU A 1 102 ? -4.933 2.081 11.115 1.00 94.38 102 LEU A N 1
ATOM 874 C CA . LEU A 1 102 ? -5.670 1.489 10.005 1.00 94.38 102 LEU A CA 1
ATOM 875 C C . LEU A 1 102 ? -5.947 2.494 8.877 1.00 94.38 102 LEU A C 1
ATOM 877 O O . LEU A 1 102 ? -5.805 2.148 7.707 1.00 94.38 102 LEU A O 1
ATOM 881 N N . ILE A 1 103 ? -6.317 3.736 9.207 1.00 93.75 103 ILE A N 1
ATOM 882 C CA . ILE A 1 103 ? -6.531 4.787 8.201 1.00 93.75 103 ILE A CA 1
ATOM 883 C C . ILE A 1 103 ? -5.231 5.131 7.479 1.00 93.75 103 ILE A C 1
ATOM 885 O O . ILE A 1 103 ? -5.244 5.219 6.254 1.00 93.75 103 ILE A O 1
ATOM 889 N N . ASN A 1 104 ? -4.112 5.244 8.196 1.00 92.44 104 ASN A N 1
ATOM 890 C CA . ASN A 1 104 ? -2.811 5.507 7.580 1.00 92.44 104 ASN A CA 1
ATOM 891 C C . ASN A 1 104 ? -2.441 4.422 6.557 1.00 92.44 104 ASN A C 1
ATOM 893 O O . ASN A 1 104 ? -2.070 4.756 5.439 1.00 92.44 104 ASN A O 1
ATOM 897 N N . HIS A 1 105 ? -2.671 3.139 6.868 1.00 91.19 105 HIS A N 1
ATOM 898 C CA . HIS A 1 105 ? -2.454 2.047 5.904 1.00 91.19 105 HIS A CA 1
ATOM 899 C C . HIS A 1 105 ? -3.306 2.166 4.637 1.00 91.19 105 HIS A C 1
ATOM 901 O O . HIS A 1 105 ? -2.892 1.734 3.564 1.00 91.19 105 HIS A O 1
ATOM 907 N N . PHE A 1 106 ? -4.513 2.725 4.729 1.00 90.38 106 PHE A N 1
ATOM 908 C CA . PHE A 1 106 ? -5.311 2.996 3.537 1.00 90.38 106 PHE A CA 1
ATOM 909 C C . PHE A 1 106 ? -4.817 4.215 2.759 1.00 90.38 106 PHE A C 1
ATOM 911 O O . PHE A 1 106 ? -4.877 4.191 1.530 1.00 90.38 106 PHE A O 1
ATOM 918 N N . VAL A 1 107 ? -4.350 5.258 3.448 1.00 89.62 107 VAL A N 1
ATOM 919 C CA . VAL A 1 107 ? -3.743 6.438 2.816 1.00 89.62 107 VAL A CA 1
ATOM 920 C C . VAL A 1 107 ? -2.495 6.035 2.028 1.00 89.62 107 VAL A C 1
ATOM 922 O O . VAL A 1 107 ? -2.362 6.443 0.879 1.00 89.62 107 VAL A O 1
ATOM 925 N N . ASP A 1 108 ? -1.670 5.140 2.575 1.00 86.19 108 ASP A N 1
ATOM 926 C CA . ASP A 1 108 ? -0.498 4.562 1.897 1.00 86.19 108 ASP A CA 1
ATOM 927 C C . ASP A 1 108 ? -0.865 3.726 0.651 1.00 86.19 108 ASP A C 1
ATOM 929 O O . ASP A 1 108 ? -0.018 3.452 -0.198 1.00 86.19 108 ASP A O 1
ATOM 933 N N . LEU A 1 109 ? -2.132 3.314 0.521 1.00 84.75 109 LEU A N 1
ATOM 934 C CA . LEU A 1 109 ? -2.697 2.642 -0.658 1.00 84.75 109 LEU A CA 1
ATOM 935 C C . LEU A 1 109 ? -3.526 3.593 -1.540 1.00 84.75 109 LEU A C 1
ATOM 937 O O . LEU A 1 109 ? -4.449 3.148 -2.235 1.00 84.75 109 LEU A O 1
ATOM 941 N N . ASP A 1 110 ? -3.238 4.894 -1.472 1.00 85.25 110 ASP A N 1
ATOM 942 C CA . ASP A 1 110 ? -3.871 5.971 -2.240 1.00 85.25 110 ASP A CA 1
ATOM 943 C C . ASP A 1 110 ? -5.395 6.099 -2.037 1.00 85.25 110 ASP A C 1
ATOM 945 O O . ASP A 1 110 ? -6.106 6.681 -2.867 1.00 85.25 110 ASP A O 1
ATOM 949 N N . ARG A 1 111 ? -5.954 5.583 -0.929 1.00 86.25 111 ARG A N 1
ATOM 950 C CA . ARG A 1 111 ? -7.357 5.856 -0.575 1.00 86.25 111 ARG A CA 1
ATOM 951 C C . ARG A 1 111 ? -7.484 7.199 0.132 1.00 86.25 111 ARG A C 1
ATOM 953 O O . ARG A 1 111 ? -6.799 7.481 1.109 1.00 86.25 111 ARG A O 1
ATOM 960 N N . LYS A 1 112 ? -8.482 7.970 -0.295 1.00 88.56 112 LYS A N 1
ATOM 961 C CA . LYS A 1 112 ? -8.936 9.185 0.385 1.00 88.56 112 LYS A CA 1
ATOM 962 C C . LYS A 1 112 ? -10.185 8.888 1.208 1.00 88.56 112 LYS A C 1
ATOM 964 O O . LYS A 1 112 ? -11.034 8.100 0.784 1.00 88.56 112 LYS A O 1
ATOM 969 N N . PHE A 1 113 ? -10.292 9.531 2.364 1.00 88.19 113 PHE A N 1
ATOM 970 C CA . PHE A 1 113 ? -11.476 9.484 3.212 1.00 88.19 113 PHE A CA 1
ATOM 971 C C . PHE A 1 113 ? -11.982 10.894 3.463 1.00 88.19 113 PHE A C 1
ATOM 973 O O . PHE A 1 113 ? -11.196 11.811 3.682 1.00 88.19 113 PHE A O 1
ATOM 980 N N . GLU A 1 114 ? -13.299 11.030 3.455 1.00 92.00 114 GLU A N 1
ATOM 981 C CA . GLU A 1 114 ? -13.980 12.211 3.966 1.00 92.00 114 GLU A CA 1
ATOM 982 C C . GLU A 1 114 ? -14.000 12.149 5.494 1.00 92.00 114 GLU A C 1
ATOM 984 O O . GLU A 1 114 ? -14.211 11.080 6.078 1.00 92.00 114 GLU A O 1
ATOM 989 N N . GLU A 1 115 ? -13.775 13.291 6.139 1.00 88.81 115 GLU A N 1
ATOM 990 C CA . GLU A 1 115 ? -13.713 13.393 7.599 1.00 88.81 115 GLU A CA 1
ATOM 991 C C . GLU A 1 115 ? -15.019 12.929 8.256 1.00 88.81 115 GLU A C 1
ATOM 993 O O . GLU A 1 115 ? -14.996 12.136 9.196 1.00 88.81 115 GLU A O 1
ATOM 998 N N . GLU A 1 116 ? -16.161 13.315 7.684 1.00 88.88 116 GLU A N 1
ATOM 999 C CA . GLU A 1 116 ? -17.491 12.886 8.123 1.00 88.88 116 GLU A CA 1
ATOM 1000 C C . GLU A 1 116 ? -17.622 11.356 8.155 1.00 88.88 116 GLU A C 1
ATOM 1002 O O . GLU A 1 116 ? -18.035 10.768 9.157 1.00 88.88 116 GLU A O 1
ATOM 1007 N N . LYS A 1 117 ? -17.171 10.678 7.095 1.00 90.19 117 LYS A N 1
ATOM 1008 C CA . LYS A 1 117 ? -17.211 9.215 7.002 1.00 90.19 117 LYS A CA 1
ATOM 1009 C C . LYS A 1 117 ? -16.335 8.542 8.057 1.00 90.19 117 LYS A C 1
ATOM 1011 O O . LYS A 1 117 ? -16.688 7.473 8.561 1.00 90.19 117 LYS A O 1
ATOM 1016 N N . LEU A 1 118 ? -15.188 9.135 8.387 1.00 92.25 118 LEU A N 1
ATOM 1017 C CA . LEU A 1 118 ? -14.328 8.639 9.462 1.00 92.25 118 LEU A CA 1
ATOM 1018 C C . LEU A 1 118 ? -14.983 8.833 10.831 1.00 92.25 118 LEU A C 1
ATOM 1020 O O . LEU A 1 118 ? -14.963 7.902 11.635 1.00 92.25 118 LEU A O 1
ATOM 1024 N N . ASN A 1 119 ? -15.605 9.988 11.068 1.00 90.88 119 ASN A N 1
ATOM 1025 C CA . ASN A 1 119 ? -16.298 10.296 12.318 1.00 90.88 119 ASN A CA 1
ATOM 1026 C C . ASN A 1 119 ? -17.467 9.336 12.556 1.00 90.88 119 ASN A C 1
ATOM 1028 O O . ASN A 1 119 ? -17.521 8.686 13.601 1.00 90.88 119 ASN A O 1
ATOM 1032 N N . LEU A 1 120 ? -18.328 9.144 11.554 1.00 90.88 120 LEU A N 1
ATOM 1033 C CA . LEU A 1 120 ? -19.419 8.166 11.614 1.00 90.88 120 LEU A CA 1
ATOM 1034 C C . LEU A 1 120 ? -18.895 6.752 11.867 1.00 90.88 120 LEU A C 1
ATOM 1036 O O . LEU A 1 120 ? -19.440 6.017 12.690 1.00 90.88 120 LEU A O 1
ATOM 1040 N N . LYS A 1 121 ? -17.792 6.368 11.211 1.00 93.44 121 LYS A N 1
ATOM 1041 C CA . LYS A 1 121 ? -17.178 5.062 11.456 1.00 93.44 121 LYS A CA 1
ATOM 1042 C C . LYS A 1 121 ? -16.722 4.918 12.906 1.00 93.44 121 LYS A C 1
ATOM 1044 O O . LYS A 1 121 ? -16.960 3.868 13.494 1.00 93.44 121 LYS A O 1
ATOM 1049 N N . VAL A 1 122 ? -16.076 5.934 13.479 1.00 93.56 122 VAL A N 1
ATOM 1050 C CA . VAL A 1 122 ? -15.647 5.917 14.885 1.00 93.56 122 VAL A CA 1
ATOM 1051 C C . VAL A 1 122 ? -16.849 5.707 15.798 1.00 93.56 122 VAL A C 1
ATOM 1053 O O . VAL A 1 122 ? -16.816 4.768 16.591 1.00 93.56 122 VAL A O 1
ATOM 1056 N N . LEU A 1 123 ? -17.914 6.499 15.638 1.00 92.06 123 LEU A N 1
ATOM 1057 C CA . LEU A 1 123 ? -19.135 6.407 16.448 1.00 92.06 123 LEU A CA 1
ATOM 1058 C C . LEU A 1 123 ? -19.751 5.001 16.400 1.00 92.06 123 LEU A C 1
ATOM 1060 O O . LEU A 1 123 ? -19.997 4.397 17.443 1.00 92.06 123 LEU A O 1
ATOM 1064 N N . GLN A 1 124 ? -19.871 4.418 15.204 1.00 91.94 124 GLN A N 1
ATOM 1065 C CA . GLN A 1 124 ? -20.392 3.058 15.004 1.00 91.94 124 GLN A CA 1
ATOM 1066 C C . GLN A 1 124 ? -19.513 1.952 15.605 1.00 91.94 124 GLN A C 1
ATOM 1068 O O . GLN A 1 124 ? -19.955 0.810 15.751 1.00 91.94 124 GLN A O 1
ATOM 1073 N N . CYS A 1 125 ? -18.237 2.234 15.861 1.00 94.88 125 CYS A N 1
ATOM 1074 C CA . CYS A 1 125 ? -17.275 1.264 16.368 1.00 94.88 125 CYS A CA 1
ATOM 1075 C C . CYS A 1 125 ? -17.143 1.281 17.892 1.00 94.88 125 CYS A C 1
ATOM 1077 O O . CYS A 1 125 ? -16.584 0.318 18.425 1.00 94.88 125 CYS A O 1
ATOM 1079 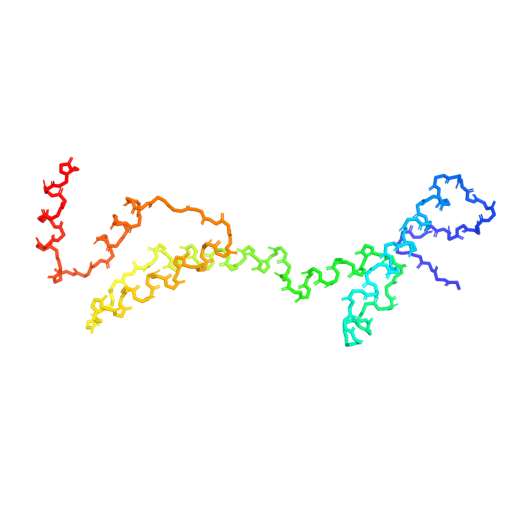N N . LEU A 1 126 ? -17.620 2.326 18.576 1.00 93.94 126 LEU A N 1
ATOM 1080 C CA . LEU A 1 126 ? -17.546 2.424 20.033 1.00 93.94 126 LEU A CA 1
ATOM 1081 C C . LEU A 1 126 ? -18.426 1.368 20.710 1.00 93.94 126 LEU A C 1
ATOM 1083 O O . LEU A 1 126 ? -19.453 0.939 20.181 1.00 93.94 126 LEU A O 1
ATOM 1087 N N . ASP A 1 127 ? -18.001 0.925 21.892 1.00 91.69 127 ASP A N 1
ATOM 1088 C CA . ASP A 1 127 ? -18.727 -0.097 22.639 1.00 91.69 127 ASP A CA 1
ATOM 1089 C C . ASP A 1 127 ? -20.020 0.448 23.285 1.00 91.69 127 ASP A C 1
ATOM 1091 O O . ASP A 1 127 ? -20.375 1.627 23.181 1.00 91.69 127 ASP A O 1
ATOM 1095 N N . ARG A 1 128 ? -20.753 -0.434 23.978 1.00 88.75 128 ARG A N 1
ATOM 1096 C CA . ARG A 1 128 ? -22.038 -0.082 24.597 1.00 88.75 128 ARG A CA 1
ATOM 1097 C C . ARG A 1 128 ? -21.933 0.996 25.680 1.00 88.75 128 ARG A C 1
ATOM 1099 O O . ARG A 1 128 ? -22.908 1.706 25.907 1.00 88.75 128 ARG A O 1
ATOM 1106 N N . SER A 1 129 ? -20.781 1.138 26.335 1.00 90.12 129 SER A N 1
ATOM 1107 C CA . SER A 1 129 ? -20.593 2.125 27.405 1.00 90.12 129 SER A CA 1
ATOM 1108 C C . SER A 1 129 ? -20.601 3.567 26.888 1.00 90.12 129 SER A C 1
ATOM 1110 O O . SER A 1 129 ? -20.900 4.492 27.640 1.00 90.12 129 SER A O 1
ATOM 1112 N N . TRP A 1 130 ? -20.345 3.759 25.590 1.00 90.19 130 TRP A N 1
ATOM 1113 C CA . TRP A 1 130 ? -20.318 5.071 24.945 1.00 90.19 130 TRP A CA 1
ATOM 1114 C C . TRP A 1 130 ? -21.633 5.459 24.266 1.00 90.19 130 TRP A C 1
ATOM 1116 O O . TRP A 1 130 ? -21.753 6.597 23.820 1.00 90.19 130 TRP A O 1
ATOM 1126 N N . GLN A 1 131 ? -22.629 4.569 24.218 1.00 89.88 131 GLN A N 1
ATOM 1127 C CA . GLN A 1 131 ? -23.843 4.765 23.411 1.00 89.88 131 GLN A CA 1
ATOM 1128 C C . GLN A 1 131 ? -24.611 6.030 23.784 1.00 89.88 131 GLN A C 1
ATOM 1130 O O . GLN A 1 131 ? -24.973 6.788 22.899 1.00 89.88 131 GLN A O 1
ATOM 1135 N N . ALA A 1 132 ? -24.749 6.339 25.077 1.00 91.62 132 ALA A N 1
ATOM 1136 C CA . ALA A 1 132 ? -25.410 7.572 25.509 1.00 91.62 132 ALA A CA 1
ATOM 1137 C C . ALA A 1 132 ? -24.740 8.843 24.943 1.00 91.62 132 ALA A C 1
ATOM 1139 O O . ALA A 1 132 ? -25.420 9.809 24.616 1.00 91.62 132 ALA A O 1
ATOM 1140 N N . LYS A 1 133 ? -23.406 8.842 24.801 1.00 91.00 133 LYS A N 1
ATOM 1141 C CA . LYS A 1 133 ? -22.665 9.962 24.201 1.00 91.00 133 LYS A CA 1
ATOM 1142 C C . LYS A 1 133 ? -22.774 9.965 22.680 1.00 91.00 133 LYS A C 1
ATOM 1144 O O . LYS A 1 133 ? -22.849 11.038 22.099 1.00 91.00 133 LYS A O 1
ATOM 1149 N N . VAL A 1 134 ? -22.765 8.784 22.057 1.00 90.31 134 VAL A N 1
ATOM 1150 C CA . VAL A 1 134 ? -22.955 8.633 20.607 1.00 90.31 134 VAL A CA 1
ATOM 1151 C C . VAL A 1 134 ? -24.317 9.188 20.201 1.00 90.31 134 VAL A C 1
ATOM 1153 O O . VAL A 1 134 ? -24.356 10.077 19.363 1.00 90.31 134 VAL A O 1
ATOM 1156 N N . THR A 1 135 ? -25.394 8.769 20.871 1.00 89.62 135 THR A N 1
ATOM 1157 C CA . THR A 1 135 ? -26.756 9.257 20.610 1.00 89.62 135 THR A CA 1
ATOM 1158 C C . THR A 1 135 ? -26.858 10.770 20.771 1.00 89.62 135 THR A C 1
ATOM 1160 O O . THR A 1 135 ? -27.371 11.437 19.886 1.00 89.62 135 THR A O 1
ATOM 1163 N N . ALA A 1 136 ? -26.290 11.337 21.842 1.00 90.94 136 ALA A N 1
ATOM 1164 C CA . ALA A 1 136 ? -26.293 12.787 22.029 1.00 90.94 136 ALA A CA 1
ATOM 1165 C C . ALA A 1 136 ? -25.551 13.537 20.904 1.00 90.94 136 ALA A C 1
ATOM 1167 O O . ALA A 1 136 ? -25.961 14.625 20.518 1.00 90.94 136 ALA A O 1
ATOM 1168 N N . ILE A 1 137 ? -24.454 12.979 20.378 1.00 87.94 137 ILE A N 1
ATOM 1169 C CA . ILE A 1 137 ? -23.727 13.571 19.245 1.00 87.94 137 ILE A CA 1
ATOM 1170 C C . ILE A 1 137 ? -24.547 13.454 17.954 1.00 87.94 137 ILE A C 1
ATOM 1172 O O . ILE A 1 137 ? -24.628 14.427 17.216 1.00 87.94 137 ILE A O 1
ATOM 1176 N N . GLU A 1 138 ? -25.159 12.300 17.687 1.00 84.38 138 GLU A N 1
ATOM 1177 C CA . GLU A 1 138 ? -26.007 12.080 16.506 1.00 84.38 138 GLU A CA 1
ATOM 1178 C C . GLU A 1 138 ? -27.225 13.021 16.499 1.00 84.38 138 GLU A C 1
ATOM 1180 O O . GLU A 1 138 ? -27.478 13.673 15.489 1.00 84.38 138 GLU A O 1
ATOM 1185 N N . GLU A 1 139 ? -27.900 13.192 17.642 1.00 85.06 139 GLU A N 1
ATOM 1186 C CA . GLU A 1 139 ? -29.027 14.125 17.812 1.00 85.06 139 GLU A CA 1
ATOM 1187 C C . GLU A 1 139 ? -28.619 15.594 17.605 1.00 85.06 139 GLU A C 1
ATOM 1189 O O . GLU A 1 139 ? -29.372 16.372 17.025 1.00 85.06 139 GLU A O 1
ATOM 1194 N N . LEU A 1 140 ? -27.419 15.985 18.052 1.00 83.25 140 LEU A N 1
ATOM 1195 C CA . LEU A 1 140 ? -26.892 17.344 17.866 1.00 83.25 140 LEU A CA 1
ATOM 1196 C C . LEU A 1 140 ? -26.457 17.638 16.426 1.00 83.25 140 LEU A C 1
ATOM 1198 O O . LEU A 1 140 ? -26.319 18.806 16.064 1.00 83.25 140 LEU A O 1
ATOM 1202 N N . MET A 1 141 ? -26.201 16.603 15.628 1.00 73.50 141 MET A N 1
ATOM 1203 C CA . MET A 1 141 ? -25.805 16.739 14.227 1.00 73.50 141 MET A CA 1
ATOM 1204 C C . MET A 1 141 ? -27.000 16.713 13.257 1.00 73.50 141 MET A C 1
ATOM 1206 O O . MET A 1 141 ? -26.762 16.832 12.060 1.00 73.50 141 MET A O 1
ATOM 1210 N N . GLU A 1 142 ? -28.245 16.585 13.749 1.00 60.81 142 GLU A N 1
ATOM 1211 C CA . GLU A 1 142 ? -29.471 16.418 12.938 1.00 60.81 142 GLU A CA 1
ATOM 1212 C C . GLU A 1 142 ? -29.294 15.419 11.767 1.00 60.81 142 GLU A C 1
ATOM 1214 O O . GLU A 1 142 ? -29.635 15.721 10.622 1.00 60.81 142 GLU A O 1
ATOM 1219 N N . ILE A 1 143 ? -28.738 14.228 12.042 1.00 52.41 143 ILE A N 1
ATOM 1220 C CA . ILE A 1 143 ? -28.724 13.092 11.093 1.00 52.41 143 ILE A CA 1
ATOM 1221 C C . ILE A 1 143 ? -29.978 12.235 11.276 1.00 52.41 143 ILE A C 1
ATOM 1223 O O . ILE A 1 143 ? -30.318 11.935 12.443 1.00 52.41 143 ILE A O 1
#

Organism: Cajanus cajan (NCBI:txid3821)

InterPro domains:
  IPR061502 Copia/RE1/RE2-like, N-terminal domain [PF14223] (17-139)

pLDDT: mean 87.12, std 12.22, range [35.34, 96.88]

Foldseek 3Di:
DDADPVRDDPDDPVPDDPVRVVVVVVFVVLLVVLLVVDDPVLCVVQVPDPTSVSSVVVVCCVPVNDPVVLVVLVVVLVVCLVPAAQDVPHDPVVSVVVLVVSVVSVVVVVDDDDPVRSVVSSLVRYDPVCVVVSVVVCVVVVD

Sequence (143 aa):
MTKDDDGKREKHWTEWSDDERKRAQYDYRAKNIITYALSIDEFFRVSQYKSAKEMWDTLQVTHEGTSDIKRSRKHTLIREYELLRMKNGESISDFRKRFTHLINHFVDLDRKFEEEKLNLKVLQCLDRSWQAKVTAIEELMEI